Protein AF-A0A813AAP0-F1 (afdb_monomer)

Foldseek 3Di:
DKWKFFAAPVDTQFIADDDPVCLVPLVSLLVSLLVRCVVRPPDDDAALVCLVVVPDCVVVVLCVRTPPVRIDMPDDDDVSNVSSNVVSSVVVVVVVVVVSVVSPVVNVVVVVVVVVCVVPCVVVVVVVVVVVVPD

Nearest PDB structures (foldseek):
  8jb9-assembly1_A  TM=2.588E-01  e=5.004E+00  Simonsiella muelleri

Organism: NCBI:txid1628268

pLDDT: mean 72.96, std 14.31, range [38.75, 90.81]

Structure (mmCIF, N/CA/C/O backbone):
data_AF-A0A813AAP0-F1
#
_entry.id   AF-A0A813AAP0-F1
#
loop_
_atom_site.group_PDB
_atom_site.id
_atom_site.type_symbol
_atom_site.label_atom_id
_atom_site.label_alt_id
_atom_site.label_comp_id
_atom_site.label_asym_id
_atom_site.label_entity_id
_atom_site.label_seq_id
_atom_site.pdbx_PDB_ins_code
_atom_site.Cartn_x
_atom_site.Cartn_y
_atom_site.Cartn_z
_atom_site.occupancy
_atom_site.B_iso_or_equiv
_atom_site.auth_seq_id
_atom_site.auth_comp_id
_atom_site.auth_asym_id
_atom_site.auth_atom_id
_atom_site.pdbx_PDB_model_num
ATOM 1 N N . MET A 1 1 ? -12.339 -5.714 20.861 1.00 79.94 1 MET A N 1
ATOM 2 C CA . MET A 1 1 ? -11.872 -6.102 19.513 1.00 79.94 1 MET A CA 1
ATOM 3 C C . MET A 1 1 ? -12.621 -5.211 18.557 1.00 79.94 1 MET A C 1
ATOM 5 O O . MET A 1 1 ? -13.829 -5.124 18.691 1.00 79.94 1 MET A O 1
ATOM 9 N N . VAL A 1 2 ? -11.914 -4.497 17.696 1.00 82.12 2 VAL A N 1
ATOM 10 C CA . VAL A 1 2 ? -12.472 -3.465 16.828 1.00 82.12 2 VAL A CA 1
ATOM 11 C C . VAL A 1 2 ? -12.315 -3.919 15.391 1.00 82.12 2 VAL A C 1
ATOM 13 O O . VAL A 1 2 ? -11.199 -4.208 14.952 1.00 82.12 2 VAL A O 1
ATOM 16 N N . LYS A 1 3 ? -13.423 -3.940 14.656 1.00 83.19 3 LYS A N 1
ATOM 17 C CA . LYS A 1 3 ? -13.419 -4.218 13.228 1.00 83.19 3 LYS A CA 1
ATOM 18 C C . LYS A 1 3 ? -13.286 -2.918 12.441 1.00 83.19 3 LYS A C 1
ATOM 20 O O . LYS A 1 3 ? -14.103 -2.004 12.572 1.00 83.19 3 LYS A O 1
ATOM 25 N N . VAL A 1 4 ? -12.239 -2.842 11.630 1.00 81.69 4 VAL A N 1
ATOM 26 C CA . VAL A 1 4 ? -11.997 -1.758 10.678 1.00 81.69 4 VAL A CA 1
ATOM 27 C C . VAL A 1 4 ? -12.395 -2.245 9.298 1.00 81.69 4 VAL A C 1
ATOM 29 O O . VAL A 1 4 ? -11.887 -3.259 8.827 1.00 81.69 4 VAL A O 1
ATOM 32 N N . THR A 1 5 ? -13.277 -1.507 8.643 1.00 80.56 5 THR A N 1
ATOM 33 C CA . THR A 1 5 ? -13.699 -1.770 7.271 1.00 80.56 5 THR A CA 1
ATOM 34 C C . THR A 1 5 ? -13.094 -0.710 6.364 1.00 80.56 5 THR A C 1
ATOM 36 O O . THR A 1 5 ? -13.271 0.488 6.590 1.00 80.56 5 THR A O 1
ATOM 39 N N . VAL A 1 6 ? -12.359 -1.150 5.346 1.00 75.50 6 VAL A N 1
ATOM 40 C CA . VAL A 1 6 ? -11.719 -0.283 4.352 1.00 75.50 6 VAL A CA 1
ATOM 41 C C . VAL A 1 6 ? -12.395 -0.515 3.003 1.00 75.50 6 VAL A C 1
ATOM 43 O O . VAL A 1 6 ? -12.336 -1.619 2.458 1.00 75.50 6 VAL A O 1
ATOM 46 N N . GLY A 1 7 ? -13.043 0.522 2.477 1.00 69.19 7 GLY A N 1
ATOM 47 C CA . GLY A 1 7 ? -13.835 0.496 1.247 1.00 69.19 7 GLY A CA 1
ATOM 48 C C . GLY A 1 7 ? -15.249 1.044 1.457 1.00 69.19 7 GLY A C 1
ATOM 49 O O . GLY A 1 7 ? -15.607 1.542 2.525 1.00 69.19 7 GLY A O 1
ATOM 50 N N . LYS A 1 8 ? -16.090 0.962 0.425 1.00 64.50 8 LYS A N 1
ATOM 51 C CA . LYS A 1 8 ? -17.488 1.395 0.545 1.00 64.50 8 LYS A CA 1
ATOM 52 C C . LYS A 1 8 ? -18.248 0.449 1.467 1.00 64.50 8 LYS A C 1
ATOM 54 O O . LYS A 1 8 ? -18.076 -0.759 1.378 1.00 64.50 8 LYS A O 1
ATOM 59 N N . ALA A 1 9 ? -19.157 0.984 2.281 1.00 61.06 9 ALA A N 1
ATOM 60 C CA . ALA A 1 9 ? -19.970 0.178 3.199 1.00 61.06 9 ALA A CA 1
ATOM 61 C C . ALA A 1 9 ? -20.793 -0.924 2.494 1.00 61.06 9 ALA A C 1
ATOM 63 O O . ALA A 1 9 ? -21.108 -1.941 3.100 1.00 61.06 9 ALA A O 1
ATOM 64 N N . GLU A 1 10 ? -21.131 -0.724 1.217 1.00 59.06 10 GLU A N 1
ATOM 65 C CA . GLU A 1 10 ? -21.878 -1.684 0.393 1.00 59.06 10 GLU A CA 1
ATOM 66 C C . GLU A 1 10 ? -20.986 -2.753 -0.267 1.00 59.06 10 GLU A C 1
ATOM 68 O O . GLU A 1 10 ? -21.494 -3.797 -0.667 1.00 59.06 10 GLU A O 1
ATOM 73 N N . ASP A 1 11 ? -19.676 -2.503 -0.384 1.00 62.06 11 ASP A N 1
ATOM 74 C CA . ASP A 1 11 ? -18.692 -3.398 -1.009 1.00 62.06 11 ASP A CA 1
ATOM 75 C C . ASP A 1 11 ? -17.314 -3.204 -0.341 1.00 62.06 11 ASP A C 1
ATOM 77 O O . ASP A 1 11 ? -16.457 -2.471 -0.856 1.00 62.06 11 ASP A O 1
ATOM 81 N N . PRO A 1 12 ? -17.125 -3.767 0.868 1.00 64.38 12 PRO A N 1
ATOM 82 C CA . PRO A 1 12 ? -15.904 -3.588 1.638 1.00 64.38 12 PRO A CA 1
ATOM 83 C C . PRO A 1 12 ? -14.753 -4.371 1.009 1.00 64.38 12 PRO A C 1
ATOM 85 O O . PRO A 1 12 ? -14.867 -5.560 0.718 1.00 64.38 12 PRO A O 1
ATOM 88 N N . TRP A 1 13 ? -13.611 -3.714 0.818 1.00 68.38 13 TRP A N 1
ATOM 89 C CA . TRP A 1 13 ? -12.452 -4.343 0.182 1.00 68.38 13 TRP A CA 1
ATOM 90 C C . TRP A 1 13 ? -11.619 -5.125 1.188 1.00 68.38 13 TRP A C 1
ATOM 92 O O . TRP A 1 13 ? -11.058 -6.167 0.856 1.00 68.38 13 TRP A O 1
ATOM 102 N N . CYS A 1 14 ? -11.525 -4.626 2.419 1.00 77.62 14 CYS A N 1
ATOM 103 C CA . CYS A 1 14 ? -10.746 -5.246 3.479 1.00 77.62 14 CYS A CA 1
ATOM 104 C C . CYS A 1 14 ? -11.438 -5.071 4.829 1.00 77.62 14 CYS A C 1
ATOM 106 O O . CYS A 1 14 ? -11.932 -3.988 5.147 1.00 77.62 14 CYS A O 1
ATOM 108 N N . GLU A 1 15 ? -11.407 -6.128 5.634 1.00 82.38 15 GLU A N 1
ATOM 109 C CA . GLU A 1 15 ? -11.817 -6.106 7.031 1.00 82.38 15 GLU A CA 1
ATOM 110 C C . GLU A 1 15 ? -10.608 -6.466 7.897 1.00 82.38 15 GLU A C 1
ATOM 112 O O . GLU A 1 15 ? -9.927 -7.467 7.656 1.00 82.38 15 GLU A O 1
ATOM 117 N N . ILE A 1 16 ? -10.319 -5.626 8.887 1.00 85.44 16 ILE A N 1
ATOM 118 C CA . ILE A 1 16 ? -9.146 -5.752 9.751 1.00 85.44 16 ILE A CA 1
ATOM 119 C C . ILE A 1 16 ? -9.631 -5.780 11.190 1.00 85.44 16 ILE A C 1
ATOM 121 O O . ILE A 1 16 ? -10.292 -4.852 11.650 1.00 85.44 16 ILE A O 1
ATOM 125 N N . GLU A 1 17 ? -9.293 -6.844 11.905 1.00 85.44 17 GLU A N 1
ATOM 126 C CA . GLU A 1 17 ? -9.581 -6.967 13.328 1.00 85.44 17 GLU A CA 1
ATOM 127 C C . GLU A 1 17 ? -8.372 -6.470 14.123 1.00 85.44 17 GLU A C 1
ATOM 129 O O . GLU A 1 17 ? -7.271 -7.006 13.996 1.00 85.44 17 GLU A O 1
ATOM 134 N N . LEU A 1 18 ? -8.574 -5.428 14.930 1.00 84.81 18 LEU A N 1
ATOM 135 C CA . LEU A 1 18 ? -7.561 -4.875 15.827 1.00 84.81 18 LEU A CA 1
ATOM 136 C C . LEU A 1 18 ? -8.026 -5.003 17.275 1.00 84.81 18 LEU A C 1
ATOM 138 O O . LEU A 1 18 ? -9.150 -4.634 17.622 1.00 84.81 18 LEU A O 1
ATOM 142 N N . THR A 1 19 ? -7.168 -5.509 18.154 1.00 86.62 19 THR A N 1
ATOM 143 C CA . THR A 1 19 ? -7.435 -5.518 19.598 1.00 86.62 19 THR A CA 1
ATOM 144 C C . THR A 1 19 ? -6.825 -4.295 20.288 1.00 86.62 19 THR A C 1
ATOM 146 O O . THR A 1 19 ? -5.980 -3.602 19.721 1.00 86.62 19 THR A O 1
ATOM 149 N N . GLU A 1 20 ? -7.239 -4.019 21.531 1.00 83.19 20 GLU A N 1
ATOM 150 C CA . GLU A 1 20 ? -6.652 -2.929 22.325 1.00 83.19 20 GLU A CA 1
ATOM 151 C C . GLU A 1 20 ? -5.157 -3.145 22.586 1.00 83.19 20 GLU A C 1
ATOM 153 O O . GLU A 1 20 ? -4.386 -2.188 22.538 1.00 83.19 20 GLU A O 1
ATOM 158 N N . GLU A 1 21 ? -4.741 -4.399 22.779 1.00 85.81 21 GLU A N 1
ATOM 159 C CA . GLU A 1 21 ? -3.335 -4.784 22.939 1.00 85.81 21 GLU A CA 1
ATOM 160 C C . GLU A 1 21 ? -2.527 -4.535 21.655 1.00 85.81 21 GLU A C 1
ATOM 162 O O . GLU A 1 21 ? -1.359 -4.147 21.712 1.00 85.81 21 GLU A O 1
ATOM 167 N N . ASP A 1 22 ? -3.141 -4.715 20.479 1.00 84.69 22 ASP A N 1
ATOM 168 C CA . ASP A 1 22 ? -2.473 -4.479 19.193 1.00 84.69 22 ASP A CA 1
ATOM 169 C C . ASP A 1 22 ? -2.209 -2.999 18.938 1.00 84.69 22 ASP A C 1
ATOM 171 O O . ASP A 1 22 ? -1.195 -2.656 18.338 1.00 84.69 22 ASP A O 1
ATOM 175 N N . VAL A 1 23 ? -3.097 -2.114 19.397 1.00 82.69 23 VAL A N 1
ATOM 176 C CA . VAL A 1 23 ? -2.907 -0.661 19.270 1.00 82.69 23 VAL A CA 1
ATOM 177 C C . VAL A 1 23 ? -2.136 -0.050 20.438 1.00 82.69 23 VAL A C 1
ATOM 179 O O . VAL A 1 23 ? -1.778 1.130 20.381 1.00 82.69 23 VAL A O 1
ATOM 182 N N . GLU A 1 24 ? -1.877 -0.811 21.504 1.00 86.06 24 GLU A N 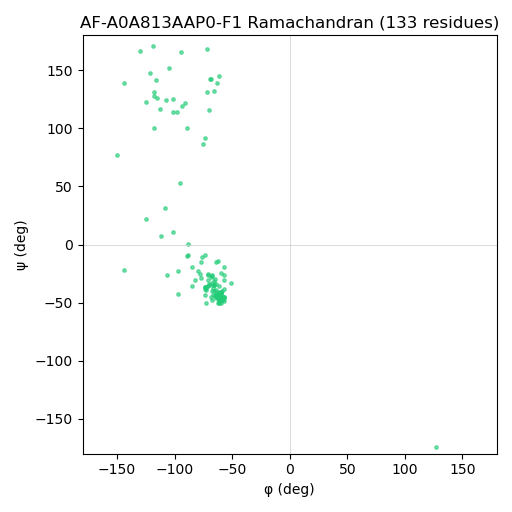1
ATOM 183 C CA . GLU A 1 24 ? -1.031 -0.371 22.612 1.00 86.06 24 GLU A CA 1
ATOM 184 C C . GLU A 1 24 ? 0.432 -0.245 22.169 1.00 86.06 24 GLU A C 1
ATOM 186 O O . GLU A 1 24 ? 1.050 0.801 22.394 1.00 86.06 24 GLU A O 1
ATOM 191 N N . ASP A 1 25 ? 0.936 -1.246 21.440 1.00 88.06 25 ASP A N 1
ATOM 192 C CA . ASP A 1 25 ? 2.156 -1.126 20.642 1.00 88.06 25 ASP A CA 1
ATOM 193 C C . ASP A 1 25 ? 1.810 -0.646 19.230 1.00 88.06 25 ASP A C 1
ATOM 195 O O . ASP A 1 25 ? 1.431 -1.420 18.349 1.00 88.06 25 ASP A O 1
ATOM 199 N N . TRP A 1 26 ? 2.010 0.651 18.992 1.00 81.38 26 TRP A N 1
ATOM 200 C CA . TRP A 1 26 ? 1.741 1.276 17.698 1.00 81.38 26 TRP A CA 1
ATOM 201 C C . TRP A 1 26 ? 2.402 0.538 16.527 1.00 81.38 26 TRP A C 1
ATOM 203 O O . TRP A 1 26 ? 1.844 0.520 15.433 1.00 81.38 26 TRP A O 1
ATOM 213 N N . LYS A 1 27 ? 3.577 -0.075 16.721 1.00 88.62 27 LYS A N 1
ATOM 214 C CA . LYS A 1 27 ? 4.277 -0.760 15.637 1.00 88.62 27 LYS A CA 1
ATOM 215 C C . LYS A 1 27 ? 3.583 -2.071 15.289 1.00 88.62 27 LYS A C 1
ATOM 217 O O . LYS A 1 27 ? 3.377 -2.332 14.110 1.00 88.62 27 LYS A O 1
ATOM 222 N N . LYS A 1 28 ? 3.171 -2.839 16.300 1.00 89.00 28 LYS A N 1
ATOM 223 C CA . LYS A 1 28 ? 2.425 -4.090 16.123 1.00 89.00 28 LYS A CA 1
ATOM 224 C C . LYS A 1 28 ? 1.107 -3.841 15.389 1.00 89.00 28 LYS A C 1
ATOM 226 O O . LYS A 1 28 ? 0.834 -4.508 14.395 1.00 89.00 28 LYS A O 1
ATOM 231 N N . GLY A 1 29 ? 0.341 -2.836 15.817 1.00 85.81 29 GLY A N 1
ATOM 232 C CA . GLY A 1 29 ? -0.916 -2.466 15.166 1.00 85.81 29 GLY A CA 1
ATOM 233 C C . GLY A 1 29 ? -0.722 -2.038 13.711 1.00 85.81 29 GLY A C 1
ATOM 234 O O . GLY A 1 29 ? -1.488 -2.448 12.838 1.00 85.81 29 GLY A O 1
ATOM 235 N N . VAL A 1 30 ? 0.330 -1.263 13.422 1.00 88.88 30 VAL A N 1
ATOM 236 C CA . VAL A 1 30 ? 0.679 -0.885 12.044 1.00 88.88 30 VAL A CA 1
ATOM 237 C C . VAL A 1 30 ? 1.071 -2.101 11.212 1.00 88.88 30 VAL A C 1
ATOM 239 O O . VAL A 1 30 ? 0.584 -2.222 10.095 1.00 88.88 30 VAL A O 1
ATOM 242 N N . ASP A 1 31 ? 1.911 -2.993 11.736 1.00 90.81 31 ASP A N 1
ATOM 243 C CA . ASP A 1 31 ? 2.409 -4.159 11.000 1.00 90.81 31 ASP A CA 1
ATOM 244 C C . ASP A 1 31 ? 1.253 -5.121 10.642 1.00 90.81 31 ASP A C 1
ATOM 246 O O . ASP A 1 31 ? 1.128 -5.517 9.485 1.00 90.81 31 ASP A O 1
ATOM 250 N N . ILE A 1 32 ? 0.339 -5.402 11.584 1.00 89.06 32 ILE A N 1
ATOM 251 C CA . ILE A 1 32 ? -0.871 -6.220 11.344 1.00 89.06 32 ILE A CA 1
ATOM 252 C C . ILE A 1 32 ? -1.747 -5.595 10.252 1.00 89.06 32 ILE A C 1
ATOM 254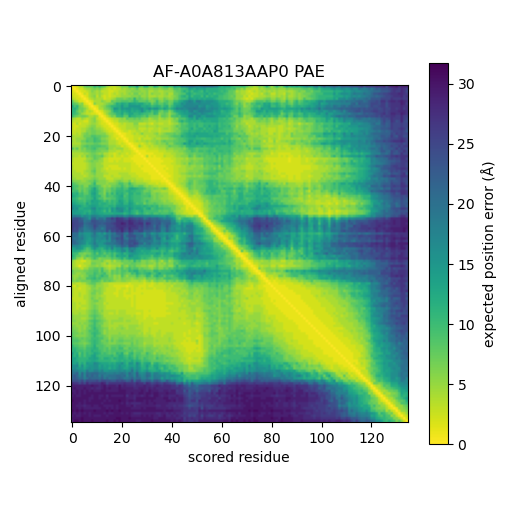 O O . ILE A 1 32 ? -2.193 -6.266 9.317 1.00 89.06 32 ILE A O 1
ATOM 258 N N . THR A 1 33 ? -1.987 -4.289 10.370 1.00 87.12 33 THR A N 1
ATOM 259 C CA . THR A 1 33 ? -2.832 -3.551 9.428 1.00 87.12 33 THR A CA 1
ATOM 260 C C . THR A 1 33 ? -2.191 -3.508 8.040 1.00 87.12 33 THR A C 1
ATOM 262 O O . THR A 1 33 ? -2.866 -3.677 7.029 1.00 87.12 33 THR A O 1
ATOM 265 N N . GLU A 1 34 ? -0.873 -3.324 7.976 1.00 87.94 34 GLU A N 1
ATOM 266 C CA . GLU A 1 34 ? -0.094 -3.290 6.742 1.00 87.94 34 GLU A CA 1
ATOM 267 C C . GLU A 1 34 ? -0.121 -4.633 6.007 1.00 87.94 34 GLU A C 1
ATOM 269 O O . GLU A 1 34 ? -0.317 -4.644 4.792 1.00 87.94 34 GLU A O 1
ATOM 274 N N . GLU A 1 35 ? 0.042 -5.754 6.714 1.00 88.38 35 GLU A N 1
ATOM 275 C CA . GLU A 1 35 ? -0.025 -7.091 6.111 1.00 88.38 35 GLU A CA 1
ATOM 276 C C . GLU A 1 35 ? -1.392 -7.348 5.475 1.00 88.38 35 GLU A C 1
ATOM 278 O O . GLU A 1 35 ? -1.463 -7.693 4.293 1.00 88.38 35 GLU A O 1
ATOM 283 N N . LYS A 1 36 ? -2.478 -7.077 6.207 1.00 85.38 36 LYS A N 1
ATOM 284 C CA . LYS A 1 36 ? -3.847 -7.240 5.698 1.00 85.38 36 LYS A CA 1
ATOM 285 C C . LYS A 1 36 ? -4.150 -6.334 4.512 1.00 85.38 36 LYS A C 1
ATOM 287 O O . LYS A 1 36 ? -4.705 -6.779 3.509 1.00 85.38 36 LYS A O 1
ATOM 292 N N . LEU A 1 37 ? -3.733 -5.074 4.582 1.00 82.00 37 LEU A N 1
ATOM 293 C CA . LEU A 1 37 ? -3.910 -4.142 3.474 1.00 82.00 37 LEU A CA 1
ATOM 294 C C . LEU A 1 37 ? -3.096 -4.552 2.242 1.00 82.00 37 LEU A C 1
ATOM 296 O O . LEU A 1 37 ? -3.570 -4.368 1.127 1.00 82.00 37 LEU A O 1
ATOM 300 N N . LYS A 1 38 ? -1.903 -5.136 2.400 1.00 80.62 38 LYS A N 1
ATOM 301 C CA . LYS A 1 38 ? -1.097 -5.627 1.267 1.00 80.62 38 LYS A CA 1
ATOM 302 C C . LYS A 1 38 ? -1.721 -6.836 0.560 1.00 80.62 38 LYS A C 1
ATOM 304 O O . LYS A 1 38 ? -1.477 -6.996 -0.633 1.00 80.62 38 LYS A O 1
ATOM 309 N N . GLU A 1 39 ? -2.511 -7.661 1.251 1.00 79.06 39 GLU A N 1
ATOM 310 C CA . GLU A 1 39 ? -3.252 -8.776 0.630 1.00 79.06 39 GLU A CA 1
ATOM 311 C C . GLU A 1 39 ? -4.344 -8.275 -0.327 1.00 79.06 39 GLU A C 1
ATOM 313 O O . GLU A 1 39 ? -4.595 -8.886 -1.367 1.00 79.06 39 GLU A O 1
ATOM 318 N N . VAL A 1 40 ? -4.971 -7.146 0.012 1.00 73.81 40 VAL A N 1
ATOM 319 C CA . VAL A 1 40 ? -6.128 -6.605 -0.714 1.00 73.81 40 VAL A CA 1
ATOM 320 C C . VAL A 1 40 ? -5.733 -5.533 -1.728 1.00 73.81 40 VAL A C 1
ATOM 322 O O . VAL A 1 40 ? -6.245 -5.516 -2.848 1.00 73.81 40 VAL A O 1
ATOM 325 N N . ILE A 1 41 ? -4.822 -4.627 -1.363 1.00 71.06 41 ILE A N 1
ATOM 326 C CA . ILE A 1 41 ? -4.383 -3.534 -2.232 1.00 71.06 41 ILE A CA 1
ATOM 327 C C . ILE A 1 41 ? -3.482 -4.114 -3.327 1.00 71.06 41 ILE A C 1
ATOM 329 O O . ILE A 1 41 ? -2.258 -4.202 -3.198 1.00 71.06 41 ILE A O 1
ATOM 333 N N . GLN A 1 42 ? -4.094 -4.466 -4.455 1.00 65.44 42 GLN A N 1
ATOM 334 C CA . GLN A 1 42 ? -3.374 -4.841 -5.665 1.00 65.44 42 GLN A CA 1
ATOM 335 C C . GLN A 1 42 ? -2.809 -3.592 -6.340 1.00 65.44 42 GLN A C 1
ATOM 337 O O . GLN A 1 42 ? -3.418 -2.991 -7.226 1.00 65.44 42 GLN A O 1
ATOM 342 N N . LEU A 1 43 ? -1.615 -3.185 -5.908 1.00 66.94 43 LEU A N 1
ATOM 343 C CA . LEU A 1 43 ? -0.885 -2.119 -6.582 1.00 66.94 43 LEU A CA 1
ATOM 344 C C . LEU A 1 43 ? -0.476 -2.589 -7.988 1.00 66.94 43 LEU A C 1
ATOM 346 O O . LEU A 1 43 ? 0.081 -3.683 -8.129 1.00 66.94 43 LEU A O 1
ATOM 350 N N . PRO A 1 44 ? -0.702 -1.775 -9.032 1.00 66.62 44 PRO A N 1
ATOM 351 C CA . PRO A 1 44 ? -0.363 -2.173 -10.385 1.00 66.62 44 PRO A CA 1
ATOM 352 C C . PRO A 1 44 ? 1.149 -2.434 -10.521 1.00 66.62 44 PRO A C 1
ATOM 354 O O . PRO A 1 44 ? 1.955 -1.727 -9.906 1.00 66.62 44 PRO A O 1
ATOM 357 N N . PRO A 1 45 ? 1.570 -3.409 -11.346 1.00 71.81 45 PRO A N 1
ATOM 358 C CA . PRO A 1 45 ? 2.973 -3.787 -11.462 1.00 71.81 45 PRO A CA 1
ATOM 359 C C . PRO A 1 45 ? 3.824 -2.632 -11.999 1.00 71.81 45 PRO A C 1
ATOM 361 O O . PRO A 1 45 ? 3.427 -1.925 -12.928 1.00 71.81 45 PRO A O 1
ATOM 364 N N . ILE A 1 46 ? 5.018 -2.468 -11.428 1.00 73.94 46 ILE A N 1
ATOM 365 C CA . ILE A 1 46 ? 6.010 -1.481 -11.864 1.00 73.94 46 ILE A CA 1
ATOM 366 C C . ILE A 1 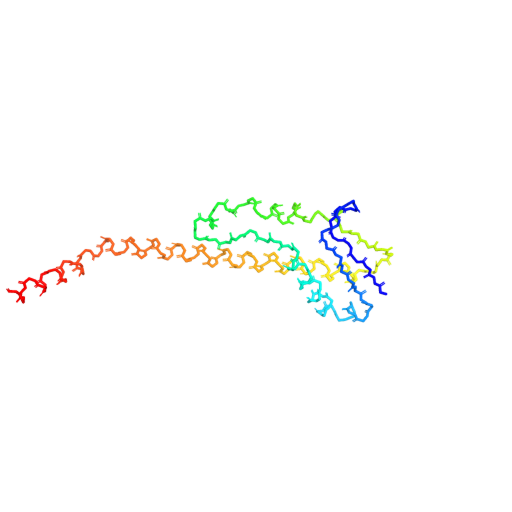46 ? 7.015 -2.193 -12.774 1.00 73.94 46 ILE A C 1
ATOM 368 O O . ILE A 1 46 ? 7.765 -3.056 -12.317 1.00 73.94 46 ILE A O 1
ATOM 372 N N . THR A 1 47 ? 7.039 -1.826 -14.050 1.00 80.12 47 THR A N 1
ATOM 373 C CA . THR A 1 47 ? 7.947 -2.355 -15.078 1.00 80.12 47 THR A CA 1
ATOM 374 C C . THR A 1 47 ? 8.810 -1.227 -15.646 1.00 80.12 47 THR A C 1
ATOM 376 O O . THR A 1 47 ? 8.591 -0.058 -15.337 1.00 80.12 47 THR A O 1
ATOM 379 N N . LEU A 1 48 ? 9.825 -1.559 -16.453 1.00 78.62 48 LEU A N 1
ATOM 380 C CA . LEU A 1 48 ? 10.623 -0.538 -17.149 1.00 78.62 48 LEU A CA 1
ATOM 381 C C . LEU A 1 48 ? 9.777 0.250 -18.157 1.00 78.62 48 LEU A C 1
ATOM 383 O O . LEU A 1 48 ? 9.968 1.450 -18.305 1.00 78.62 48 LEU A O 1
ATOM 387 N N . ASP A 1 49 ? 8.807 -0.408 -18.791 1.00 77.00 49 ASP A N 1
ATOM 388 C CA . ASP A 1 49 ? 7.979 0.211 -19.828 1.00 77.00 49 ASP A CA 1
ATOM 389 C C . ASP A 1 49 ? 7.005 1.254 -19.256 1.00 77.00 49 ASP A C 1
ATOM 391 O O . ASP A 1 49 ? 6.697 2.234 -19.923 1.00 77.00 49 ASP A O 1
ATOM 395 N N . ASN A 1 50 ? 6.551 1.077 -18.006 1.00 72.75 50 ASN A N 1
ATOM 396 C CA . ASN A 1 50 ? 5.535 1.930 -17.378 1.00 72.75 50 ASN A CA 1
ATOM 397 C C . ASN A 1 50 ? 6.062 2.798 -16.218 1.00 72.75 50 ASN A C 1
ATOM 399 O O . ASN A 1 50 ? 5.274 3.430 -15.506 1.00 72.75 50 ASN A O 1
ATOM 403 N N . CYS A 1 51 ? 7.381 2.834 -15.979 1.00 74.06 51 CYS A N 1
ATOM 404 C CA . CYS A 1 51 ? 7.925 3.517 -14.802 1.00 74.06 51 CYS A CA 1
ATOM 405 C C . CYS A 1 51 ? 7.821 5.049 -14.872 1.00 74.06 51 CYS A C 1
ATOM 407 O O . CYS A 1 51 ? 7.772 5.690 -13.817 1.00 74.06 51 CYS A O 1
ATOM 409 N N . HIS A 1 52 ? 7.777 5.627 -16.080 1.00 72.81 52 HIS A N 1
ATOM 410 C CA . HIS A 1 52 ? 7.744 7.081 -16.329 1.00 72.81 52 HIS A CA 1
ATOM 411 C C . HIS A 1 52 ? 6.344 7.653 -16.567 1.00 72.81 52 HIS A C 1
ATOM 413 O O . HIS A 1 52 ? 6.125 8.824 -16.289 1.00 72.81 52 HIS A O 1
ATOM 419 N N . GLU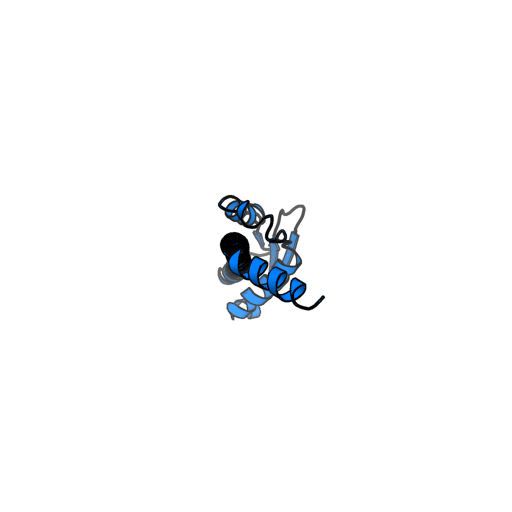 A 1 53 ? 5.372 6.839 -16.987 1.00 64.94 53 GLU A N 1
ATOM 420 C CA . GLU A 1 53 ? 3.975 7.273 -17.220 1.00 64.94 53 GLU A CA 1
ATOM 421 C C . GLU A 1 53 ? 3.279 7.787 -15.947 1.00 64.94 53 GLU A C 1
ATOM 423 O O . GLU A 1 53 ? 2.238 8.434 -15.986 1.00 64.94 53 GLU A O 1
ATOM 428 N N . ARG A 1 54 ? 3.880 7.506 -14.794 1.00 61.25 54 ARG A N 1
ATOM 429 C CA . ARG A 1 54 ? 3.309 7.682 -13.460 1.00 61.25 54 ARG A CA 1
ATOM 430 C C . ARG A 1 54 ? 3.954 8.843 -12.706 1.00 61.25 54 ARG A C 1
ATOM 432 O O . ARG A 1 54 ? 4.156 8.751 -11.495 1.00 61.25 54 ARG A O 1
ATOM 439 N N . GLU A 1 55 ? 4.393 9.875 -13.427 1.00 51.91 55 GLU A N 1
ATOM 440 C CA . GLU A 1 55 ? 5.209 10.951 -12.855 1.00 51.91 55 GLU A CA 1
ATOM 441 C C . GLU A 1 55 ? 4.471 11.897 -11.909 1.00 51.91 55 GLU A C 1
ATOM 443 O O . GLU A 1 55 ? 5.108 12.355 -10.971 1.00 51.91 55 GLU A O 1
ATOM 448 N N . ASP A 1 56 ? 3.150 12.060 -12.033 1.00 46.53 56 ASP A N 1
ATOM 449 C CA . ASP A 1 56 ? 2.372 12.912 -11.113 1.00 46.53 56 ASP A CA 1
ATOM 450 C C . ASP A 1 56 ? 0.955 12.384 -10.784 1.00 46.53 56 ASP A C 1
ATOM 452 O O . ASP A 1 56 ? 0.402 12.708 -9.733 1.00 46.53 56 ASP A O 1
ATOM 456 N N . GLY A 1 57 ? 0.366 11.518 -11.621 1.00 42.12 57 GLY A N 1
ATOM 457 C CA . GLY A 1 57 ? -1.024 11.051 -11.458 1.00 42.12 57 GLY A CA 1
ATOM 458 C C . GLY A 1 57 ? -1.252 9.948 -10.411 1.00 42.12 57 GLY A C 1
ATOM 459 O O . GLY A 1 57 ? -2.350 9.827 -9.877 1.00 42.12 57 GLY A O 1
ATOM 460 N N . ASP A 1 58 ? -0.234 9.162 -10.043 1.00 47.06 58 ASP A N 1
ATOM 461 C CA . ASP A 1 58 ? -0.433 7.962 -9.202 1.00 47.06 58 ASP A CA 1
ATOM 462 C C . ASP A 1 58 ? -0.361 8.217 -7.686 1.00 47.06 58 ASP A C 1
ATOM 464 O O . ASP A 1 58 ? -0.774 7.377 -6.883 1.00 47.06 58 ASP A O 1
ATOM 468 N N . LEU A 1 59 ? 0.061 9.416 -7.267 1.00 48.19 59 LEU A N 1
ATOM 469 C CA . LEU A 1 59 ? -0.245 9.902 -5.916 1.00 48.19 59 LEU A CA 1
ATOM 470 C C . LEU A 1 59 ? -1.745 10.167 -5.742 1.00 48.19 59 LEU A C 1
ATOM 472 O O . LEU A 1 59 ? -2.260 10.060 -4.630 1.00 48.19 59 LEU A O 1
ATOM 476 N N . GLN A 1 60 ? -2.439 10.461 -6.843 1.00 47.69 60 GLN A N 1
ATOM 477 C CA . GLN A 1 60 ? -3.888 10.562 -6.887 1.00 47.69 60 GLN A CA 1
ATOM 478 C C . GLN A 1 60 ? -4.529 9.178 -6.812 1.00 47.69 60 GLN A C 1
ATOM 480 O O . GLN A 1 60 ? -5.521 9.050 -6.116 1.00 47.69 60 GLN A O 1
ATOM 485 N N . TRP A 1 61 ? -3.943 8.140 -7.426 1.00 45.25 61 TRP A N 1
ATOM 486 C CA . TRP A 1 61 ? -4.484 6.775 -7.381 1.00 45.25 61 TRP A CA 1
ATOM 487 C C . TRP A 1 61 ? -4.543 6.224 -5.958 1.00 45.25 61 TRP A C 1
ATOM 489 O O . TRP A 1 61 ? -5.611 5.819 -5.541 1.00 45.25 61 TRP A O 1
ATOM 499 N N . LEU A 1 62 ? -3.482 6.326 -5.150 1.00 50.19 62 LEU A N 1
ATOM 500 C CA . LEU A 1 62 ? -3.535 5.896 -3.739 1.00 50.19 62 LEU A CA 1
ATOM 501 C C . LEU A 1 62 ? -4.470 6.784 -2.884 1.00 50.19 62 LEU A C 1
ATOM 503 O O . LEU A 1 62 ? -5.070 6.302 -1.930 1.00 50.19 62 LEU A O 1
ATOM 507 N N . SER A 1 63 ? -4.650 8.053 -3.274 1.00 46.34 63 SER A N 1
ATOM 508 C CA . SER A 1 63 ? -5.677 8.965 -2.738 1.00 46.34 63 SER A CA 1
ATOM 509 C C . SER A 1 63 ? -7.100 8.695 -3.277 1.00 46.34 63 SER A C 1
ATOM 511 O O . SER A 1 63 ? -8.050 9.297 -2.778 1.00 46.34 63 SER A O 1
ATOM 513 N N . LEU A 1 64 ? -7.250 7.850 -4.302 1.00 43.16 64 LEU A N 1
ATOM 514 C CA . LEU A 1 64 ? -8.505 7.438 -4.949 1.00 43.16 64 LEU A CA 1
ATOM 515 C C . LEU A 1 64 ? -8.886 5.998 -4.590 1.00 43.16 64 LEU A C 1
ATOM 517 O O . LEU A 1 64 ? -10.063 5.671 -4.662 1.00 43.16 64 LEU A O 1
ATOM 521 N N . THR A 1 65 ? -7.911 5.151 -4.247 1.00 50.41 65 THR A N 1
ATOM 522 C CA . THR A 1 65 ? -8.113 3.753 -3.862 1.00 50.41 65 THR A CA 1
ATOM 523 C C . THR A 1 65 ? -8.739 3.697 -2.477 1.00 50.41 65 THR A C 1
ATOM 525 O O . THR A 1 65 ? -9.767 3.076 -2.317 1.00 50.41 65 THR A O 1
ATOM 528 N N . VAL A 1 66 ? -8.204 4.399 -1.481 1.00 53.19 66 VAL A N 1
ATOM 529 C CA . VAL A 1 66 ? -8.894 4.520 -0.191 1.00 53.19 66 VAL A CA 1
ATOM 530 C C . VAL A 1 66 ? -9.190 5.986 0.006 1.00 53.19 66 VAL A C 1
ATOM 532 O O . VAL A 1 66 ? -8.291 6.753 0.364 1.00 53.19 66 VAL A O 1
ATOM 535 N N . ARG A 1 67 ? -10.428 6.409 -0.262 1.00 58.47 67 ARG A N 1
ATOM 536 C CA . ARG A 1 67 ? -10.802 7.729 0.229 1.00 58.47 67 ARG A CA 1
ATOM 537 C C . ARG A 1 67 ? -10.889 7.663 1.752 1.00 58.47 67 ARG A C 1
ATOM 539 O O . ARG A 1 67 ? -11.322 6.663 2.314 1.00 58.47 67 ARG A O 1
ATOM 546 N N . TRP A 1 68 ? -10.459 8.715 2.442 1.00 58.41 68 TRP A N 1
ATOM 547 C CA . TRP A 1 68 ? -10.490 8.744 3.910 1.00 58.41 68 TRP A CA 1
ATOM 548 C C . TRP A 1 68 ? -11.912 8.578 4.476 1.00 58.41 68 TRP A C 1
ATOM 550 O O . TRP A 1 68 ? -12.066 8.097 5.593 1.00 58.41 68 TRP A O 1
ATOM 560 N N . ASP A 1 69 ? -12.936 8.934 3.694 1.00 61.03 69 ASP A N 1
ATOM 561 C CA . ASP A 1 69 ? -14.363 8.714 3.966 1.00 61.03 69 ASP A CA 1
ATOM 562 C C . ASP A 1 69 ? -14.827 7.255 3.798 1.00 61.03 69 ASP A C 1
ATOM 564 O O . ASP A 1 69 ? -15.935 6.922 4.207 1.00 61.03 69 ASP A O 1
ATOM 568 N N . GLU A 1 70 ? -13.988 6.375 3.253 1.00 69.19 70 GLU A N 1
ATOM 569 C CA . GLU A 1 70 ? -14.259 4.944 3.060 1.00 69.19 70 GLU A CA 1
ATOM 570 C C . GLU A 1 70 ? -13.571 4.073 4.135 1.00 69.19 70 GLU A C 1
ATOM 572 O O . GLU A 1 70 ? -13.523 2.852 4.018 1.00 69.19 70 GLU A O 1
ATOM 577 N N . ILE A 1 71 ? -13.025 4.674 5.200 1.00 76.81 71 ILE A N 1
ATOM 578 C CA . ILE A 1 71 ? -12.539 3.940 6.378 1.00 76.81 71 ILE A CA 1
ATOM 579 C C . ILE A 1 71 ? -13.595 4.060 7.470 1.00 76.81 71 ILE A C 1
ATOM 581 O O . ILE A 1 71 ? -13.838 5.144 8.000 1.00 76.81 71 ILE A O 1
ATOM 585 N N . THR A 1 72 ? -14.214 2.937 7.819 1.00 77.06 72 THR A N 1
ATOM 586 C CA . THR A 1 72 ? -15.250 2.877 8.853 1.00 77.06 72 THR A CA 1
ATOM 587 C C . THR A 1 72 ? -14.852 1.910 9.958 1.00 77.06 72 THR A C 1
ATOM 589 O O . THR A 1 72 ? -14.152 0.924 9.731 1.00 77.06 72 THR A O 1
ATOM 592 N N . PHE A 1 73 ? -15.277 2.218 11.177 1.00 82.38 73 PHE A N 1
ATOM 593 C CA . PHE A 1 73 ? -15.058 1.392 12.358 1.00 82.38 73 PHE A CA 1
ATOM 594 C C . PHE A 1 73 ? -16.418 0.927 12.871 1.00 82.38 73 PHE A C 1
ATOM 596 O O . PHE A 1 73 ? -17.380 1.694 12.831 1.00 82.38 73 PHE A O 1
ATOM 603 N N . GLU A 1 74 ? -16.499 -0.320 13.329 1.00 81.25 74 GLU A N 1
ATOM 604 C CA . GLU A 1 74 ? -17.738 -0.888 13.882 1.00 81.25 74 GLU A CA 1
ATOM 605 C C . GLU A 1 74 ? -18.178 -0.186 15.180 1.00 81.25 74 GLU A C 1
ATOM 607 O O . GLU A 1 74 ? -19.370 -0.057 15.451 1.00 81.25 74 GLU A O 1
ATOM 612 N N . GLU A 1 75 ? -17.217 0.334 15.945 1.00 81.19 75 GLU A N 1
ATOM 613 C CA . GLU A 1 75 ? -17.432 1.049 17.204 1.00 81.19 75 GLU A CA 1
ATOM 614 C C . GLU A 1 75 ? -16.674 2.388 17.210 1.00 81.19 75 GLU A C 1
ATOM 616 O O . GLU A 1 75 ? -15.809 2.641 16.367 1.00 81.19 75 GLU A O 1
ATOM 621 N N . GLU A 1 76 ? -16.981 3.268 18.167 1.00 78.19 76 GLU A N 1
ATOM 622 C CA . GLU A 1 76 ? -16.234 4.515 18.346 1.00 78.19 76 GLU A CA 1
ATOM 623 C C . GLU A 1 76 ? -14.826 4.211 18.879 1.00 78.19 76 GLU A C 1
ATOM 625 O O . GLU A 1 76 ? -14.647 3.692 19.981 1.00 78.19 76 GLU A O 1
ATOM 630 N N . VAL A 1 77 ? -13.809 4.523 18.076 1.00 82.06 77 VAL A N 1
ATOM 631 C CA . VAL A 1 77 ? -12.415 4.163 18.359 1.00 82.06 77 VAL A CA 1
ATOM 632 C C . VAL A 1 77 ? -11.577 5.342 18.823 1.00 82.06 77 VAL A C 1
ATOM 634 O O . VAL A 1 77 ? -11.775 6.491 18.428 1.00 82.06 77 VAL A O 1
ATOM 637 N N . ASN A 1 78 ? -10.548 5.042 19.615 1.00 84.38 78 ASN A N 1
ATOM 638 C CA . ASN A 1 78 ? -9.533 6.025 19.976 1.00 84.38 78 ASN A CA 1
ATOM 639 C C . ASN A 1 78 ? -8.598 6.360 18.788 1.00 84.38 78 ASN A C 1
ATOM 641 O O . ASN A 1 78 ? -8.531 5.656 17.778 1.00 84.38 78 ASN A O 1
ATOM 645 N N . GLY A 1 79 ? -7.794 7.418 18.937 1.00 84.44 79 GLY A N 1
ATOM 646 C CA . GLY A 1 79 ? -6.848 7.851 17.900 1.00 84.44 79 GLY A CA 1
ATOM 647 C C . GLY A 1 79 ? -5.721 6.858 17.571 1.00 84.44 79 GLY A C 1
ATOM 648 O O . GLY A 1 79 ? -5.075 7.013 16.537 1.00 84.44 79 GLY A O 1
ATOM 649 N N . LYS A 1 80 ? -5.471 5.834 18.400 1.00 86.50 80 LYS A N 1
ATOM 650 C CA . LYS A 1 80 ? -4.435 4.817 18.146 1.00 86.50 80 LYS A CA 1
ATOM 651 C C . LYS A 1 80 ? -4.849 3.850 17.035 1.00 86.50 80 LYS A C 1
ATOM 653 O O . LYS A 1 80 ? -4.011 3.499 16.210 1.00 86.50 80 LYS A O 1
ATOM 658 N N . TYR A 1 81 ? -6.133 3.489 16.961 1.00 83.94 81 TYR A N 1
ATOM 659 C CA . TYR A 1 81 ? -6.672 2.688 15.854 1.00 83.94 81 TYR A CA 1
ATOM 660 C C . TYR A 1 81 ? -6.537 3.435 14.525 1.00 83.94 81 TYR A C 1
ATOM 662 O O . TYR A 1 81 ? -6.007 2.896 13.556 1.00 83.94 81 TYR A O 1
ATOM 670 N N . TRP A 1 82 ? -6.908 4.719 14.508 1.00 83.88 82 TRP A N 1
ATOM 671 C CA . TRP A 1 82 ? -6.677 5.590 13.355 1.00 83.88 82 TRP A CA 1
ATOM 672 C C . TRP A 1 82 ? -5.197 5.664 1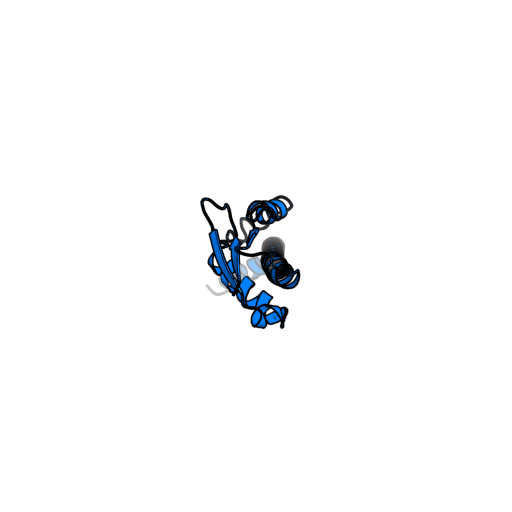2.979 1.00 83.88 82 TRP A C 1
ATOM 674 O O . TRP A 1 82 ? -4.851 5.541 11.805 1.00 83.88 82 TRP A O 1
ATOM 684 N N . HIS A 1 83 ? -4.312 5.823 13.966 1.00 86.31 83 HIS A N 1
ATOM 685 C CA . HIS A 1 83 ? -2.873 5.874 13.733 1.00 86.31 83 HIS A CA 1
ATOM 686 C C . HIS A 1 83 ? -2.348 4.597 13.064 1.00 86.31 83 HIS A C 1
ATOM 688 O O . HIS A 1 83 ? -1.589 4.701 12.101 1.00 86.31 83 HIS A O 1
ATOM 694 N N . ALA A 1 84 ? -2.781 3.417 13.519 1.00 86.62 84 ALA A N 1
ATOM 695 C CA . ALA A 1 84 ? -2.381 2.139 12.934 1.00 86.62 84 ALA A CA 1
ATOM 696 C C . ALA A 1 84 ? -2.723 2.062 11.435 1.00 86.62 84 ALA A C 1
ATOM 698 O O . ALA A 1 84 ? -1.853 1.780 10.609 1.00 86.62 84 ALA A O 1
ATOM 699 N N . VAL A 1 85 ? -3.960 2.420 11.075 1.00 84.06 85 VAL A N 1
ATOM 700 C CA . VAL A 1 85 ? -4.452 2.394 9.687 1.00 84.06 85 VAL A CA 1
ATOM 701 C C . 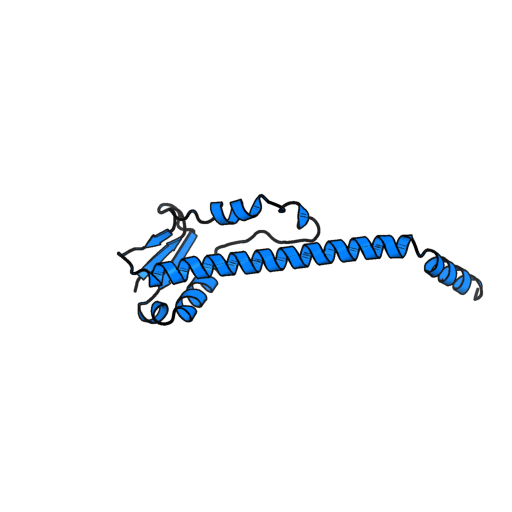VAL A 1 85 ? -3.753 3.430 8.809 1.00 84.06 85 VAL A C 1
ATOM 703 O O . VAL A 1 85 ? -3.262 3.101 7.727 1.00 84.06 85 VAL A O 1
ATOM 706 N N . ILE A 1 86 ? -3.644 4.673 9.283 1.00 83.62 86 ILE A N 1
ATOM 707 C CA . ILE A 1 86 ? -2.999 5.767 8.542 1.00 83.62 86 ILE A CA 1
ATOM 708 C C . ILE A 1 86 ? -1.532 5.431 8.258 1.00 83.62 86 ILE A C 1
ATOM 710 O O . ILE A 1 86 ? -1.053 5.600 7.132 1.00 83.62 86 ILE A O 1
ATOM 714 N N . MET A 1 87 ? -0.807 4.950 9.268 1.00 86.25 87 MET A N 1
ATOM 715 C CA . MET A 1 87 ? 0.613 4.642 9.132 1.00 86.25 87 MET A CA 1
ATOM 716 C C . MET A 1 87 ? 0.857 3.412 8.256 1.00 86.25 87 MET A C 1
ATOM 718 O O . MET A 1 87 ? 1.814 3.418 7.480 1.00 86.25 87 MET A O 1
ATOM 722 N N . ALA A 1 88 ? -0.009 2.398 8.315 1.00 86.69 88 ALA A N 1
ATOM 723 C CA . ALA A 1 88 ? 0.063 1.240 7.428 1.00 86.69 88 ALA A CA 1
ATOM 724 C C . ALA A 1 88 ? -0.095 1.650 5.953 1.00 86.69 88 ALA A C 1
ATOM 726 O O . ALA A 1 88 ? 0.765 1.344 5.124 1.00 86.69 88 ALA A O 1
ATOM 727 N N . LEU A 1 89 ? -1.128 2.439 5.631 1.00 81.06 89 LEU A N 1
ATOM 728 C CA . LEU A 1 89 ? -1.336 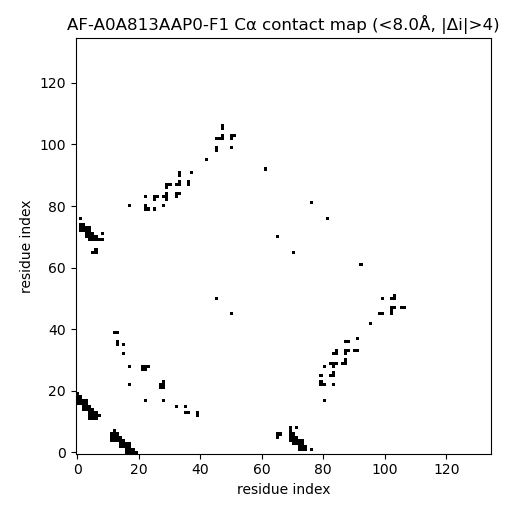2.981 4.280 1.00 81.06 89 LEU A CA 1
ATOM 729 C C . LEU A 1 89 ? -0.153 3.843 3.818 1.00 81.06 89 LEU A C 1
ATOM 731 O O . LEU A 1 89 ? 0.291 3.751 2.669 1.00 81.06 89 LEU A O 1
ATOM 735 N N . HIS A 1 90 ? 0.396 4.658 4.721 1.00 81.94 90 HIS A N 1
ATOM 736 C CA . HIS A 1 90 ? 1.568 5.476 4.435 1.00 81.94 90 HIS A CA 1
ATOM 737 C C . HIS A 1 90 ? 2.794 4.627 4.064 1.00 81.94 90 HIS A C 1
ATOM 739 O O . HIS A 1 90 ? 3.457 4.916 3.066 1.00 81.94 90 HIS A O 1
ATOM 745 N N . ARG A 1 91 ? 3.078 3.554 4.813 1.00 85.00 91 ARG A N 1
ATOM 746 C CA . ARG A 1 91 ? 4.198 2.644 4.523 1.00 85.00 91 ARG A CA 1
ATOM 747 C C . ARG A 1 91 ? 4.034 1.924 3.189 1.00 85.00 91 ARG A C 1
ATOM 749 O O . ARG A 1 91 ? 4.980 1.892 2.402 1.00 85.00 91 ARG A O 1
ATOM 756 N N . ILE A 1 92 ? 2.831 1.436 2.884 1.00 81.62 92 ILE A N 1
ATOM 757 C CA . ILE A 1 92 ? 2.516 0.802 1.591 1.00 81.62 92 ILE A CA 1
ATOM 758 C C . ILE A 1 92 ? 2.806 1.766 0.434 1.00 81.62 92 ILE A C 1
ATOM 760 O O . ILE A 1 92 ? 3.459 1.397 -0.549 1.00 81.62 92 ILE A O 1
ATOM 764 N N . ARG A 1 93 ? 2.383 3.028 0.574 1.00 78.06 93 ARG A N 1
ATOM 765 C CA . ARG A 1 93 ? 2.673 4.085 -0.401 1.00 78.06 93 ARG A CA 1
ATOM 766 C C . ARG A 1 93 ? 4.171 4.331 -0.549 1.00 78.06 93 ARG A C 1
ATOM 768 O O . ARG A 1 93 ? 4.665 4.414 -1.674 1.00 78.06 93 ARG A O 1
ATOM 775 N N . GLU A 1 94 ? 4.902 4.468 0.553 1.00 80.25 94 GLU A N 1
ATOM 776 C CA . GLU A 1 94 ? 6.348 4.688 0.494 1.00 80.25 94 GLU A CA 1
ATOM 777 C C . GLU A 1 94 ? 7.085 3.539 -0.197 1.00 80.25 94 GLU A C 1
ATOM 779 O O . GLU A 1 94 ? 7.976 3.785 -1.015 1.00 80.25 94 GLU A O 1
ATOM 784 N N . ASP A 1 95 ? 6.727 2.294 0.114 1.00 83.12 95 ASP A N 1
ATOM 785 C CA . ASP A 1 95 ? 7.322 1.102 -0.489 1.00 83.12 95 ASP A CA 1
ATOM 786 C C . ASP A 1 95 ? 7.115 1.079 -2.003 1.00 83.12 95 ASP A C 1
ATOM 788 O O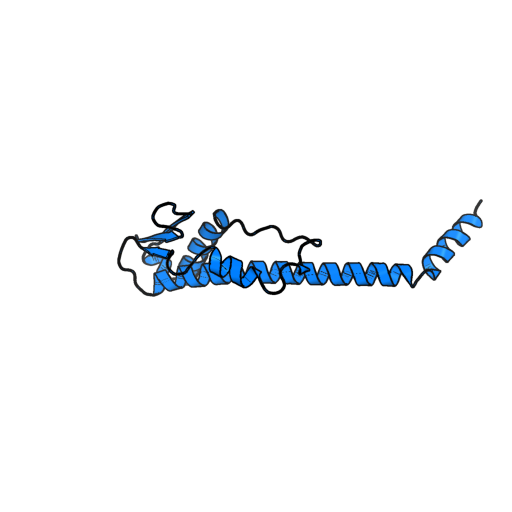 . ASP A 1 95 ? 8.048 0.796 -2.765 1.00 83.12 95 ASP A O 1
ATOM 792 N N . PHE A 1 96 ? 5.913 1.431 -2.454 1.00 78.25 96 PHE A N 1
ATOM 793 C CA . PHE A 1 96 ? 5.604 1.550 -3.873 1.00 78.25 96 PHE A CA 1
ATOM 794 C C . PHE A 1 96 ? 6.454 2.627 -4.557 1.00 78.25 96 PHE A C 1
ATOM 796 O O . PHE A 1 96 ? 7.126 2.350 -5.554 1.00 78.25 96 PHE A O 1
ATOM 803 N N . VAL A 1 97 ? 6.519 3.832 -3.979 1.00 77.75 97 VAL A N 1
ATOM 804 C CA . VAL A 1 97 ? 7.331 4.943 -4.505 1.00 77.75 97 VAL A CA 1
ATOM 805 C C . VAL A 1 97 ? 8.816 4.569 -4.554 1.00 77.75 97 VAL A C 1
ATOM 807 O O . VAL A 1 97 ? 9.508 4.861 -5.532 1.00 77.75 97 VAL A O 1
ATOM 810 N N . LYS A 1 98 ? 9.330 3.879 -3.528 1.00 83.56 98 LYS A N 1
ATOM 811 C CA . LYS A 1 98 ? 10.716 3.385 -3.499 1.00 83.56 98 LYS A CA 1
ATOM 812 C C . LYS A 1 98 ? 10.976 2.395 -4.638 1.00 83.56 98 LYS A C 1
ATOM 814 O O . LYS A 1 98 ? 12.010 2.505 -5.300 1.00 83.56 98 LYS A O 1
ATOM 819 N N . LYS A 1 99 ? 10.057 1.459 -4.904 1.00 82.94 99 LYS A N 1
ATOM 820 C CA . LYS A 1 99 ? 10.158 0.524 -6.041 1.00 82.94 99 LYS A CA 1
ATOM 821 C C . LYS A 1 99 ? 10.136 1.265 -7.381 1.00 82.94 99 LYS A C 1
ATOM 823 O O . LYS A 1 99 ? 11.002 1.015 -8.217 1.00 82.94 99 LYS A O 1
ATOM 828 N N . GLN A 1 100 ? 9.235 2.231 -7.553 1.00 78.06 100 GLN A N 1
ATOM 829 C CA . GLN A 1 100 ? 9.152 3.051 -8.764 1.00 78.06 100 GLN A CA 1
ATOM 830 C C . GLN A 1 100 ? 10.460 3.803 -9.043 1.00 78.06 100 GLN A C 1
ATOM 832 O O . GLN A 1 100 ? 10.986 3.749 -10.154 1.00 78.06 100 GLN A O 1
ATOM 837 N N . ARG A 1 101 ? 11.039 4.449 -8.023 1.00 83.00 101 ARG A N 1
ATOM 838 C CA . ARG A 1 101 ? 12.323 5.162 -8.145 1.00 83.00 101 ARG A CA 1
ATOM 839 C C . ARG A 1 101 ? 13.463 4.237 -8.569 1.00 83.00 101 ARG A C 1
ATOM 841 O O . ARG A 1 101 ? 14.260 4.614 -9.425 1.00 83.00 101 ARG A O 1
ATOM 848 N N . LYS A 1 102 ? 13.531 3.021 -8.011 1.00 87.06 102 LYS A N 1
ATOM 849 C CA . LYS A 1 102 ? 14.527 2.012 -8.416 1.00 87.06 102 LYS A CA 1
ATOM 850 C C . LYS A 1 102 ? 14.373 1.621 -9.887 1.00 87.06 102 LYS A C 1
ATOM 852 O O . LYS A 1 102 ? 15.377 1.531 -10.586 1.00 87.06 102 LYS A O 1
ATOM 857 N N . MET A 1 103 ? 13.139 1.440 -10.359 1.00 86.19 103 MET A N 1
ATOM 858 C CA . MET A 1 103 ? 12.868 1.095 -11.758 1.00 86.19 103 MET A CA 1
ATOM 859 C C . MET A 1 103 ? 13.247 2.224 -12.719 1.00 86.19 103 MET A C 1
ATOM 861 O O . MET A 1 103 ? 13.935 1.964 -13.701 1.00 86.19 103 MET A O 1
ATOM 865 N N . LYS A 1 104 ? 12.922 3.481 -12.393 1.00 83.88 104 LYS A N 1
ATOM 866 C CA . LYS A 1 104 ? 13.365 4.647 -13.179 1.00 83.88 104 LYS A CA 1
ATOM 867 C C . LYS A 1 104 ? 14.885 4.762 -13.260 1.00 83.88 104 LYS A C 1
ATOM 869 O O . LYS A 1 104 ? 15.437 5.059 -14.315 1.00 83.88 104 LYS A O 1
ATOM 874 N N . HIS A 1 105 ? 15.574 4.514 -12.147 1.00 86.69 105 HIS A N 1
ATOM 875 C CA . HIS A 1 105 ? 17.033 4.514 -12.127 1.00 86.69 105 HIS A CA 1
ATOM 876 C C . HIS A 1 105 ? 17.616 3.393 -13.006 1.00 86.69 105 HIS A C 1
ATOM 878 O O . HIS A 1 105 ? 18.612 3.602 -13.699 1.00 86.69 105 HIS A O 1
ATOM 884 N N . LEU A 1 106 ? 16.996 2.208 -13.001 1.00 88.38 106 LEU A N 1
ATOM 885 C CA . LEU A 1 106 ? 17.395 1.098 -13.866 1.00 88.38 106 LEU A CA 1
ATOM 886 C C . LEU A 1 106 ? 17.175 1.422 -15.351 1.00 88.38 106 LEU A C 1
ATOM 888 O O . LEU A 1 106 ? 18.073 1.173 -16.153 1.00 88.38 106 LEU A O 1
ATOM 892 N N . ASP A 1 107 ? 16.037 2.016 -15.709 1.00 87.44 107 ASP A N 1
ATOM 893 C CA . ASP A 1 107 ? 15.761 2.466 -17.078 1.00 87.44 107 ASP A CA 1
ATOM 894 C C . ASP A 1 107 ? 16.799 3.492 -17.564 1.00 87.44 107 ASP A C 1
ATOM 896 O O . ASP A 1 107 ? 17.406 3.335 -18.630 1.00 87.44 107 ASP A O 1
ATOM 900 N N . TRP A 1 108 ? 17.100 4.489 -16.725 1.00 87.44 108 TRP A N 1
ATOM 901 C CA . TRP A 1 108 ? 18.142 5.474 -17.007 1.00 87.44 108 TRP A CA 1
ATOM 902 C C . TRP A 1 108 ? 19.505 4.810 -17.250 1.00 87.44 108 TRP A C 1
ATOM 904 O O . TRP A 1 108 ? 20.179 5.109 -18.241 1.00 87.44 108 TRP A O 1
ATOM 914 N N . TYR A 1 109 ? 19.897 3.859 -16.393 1.00 86.31 109 TYR A N 1
ATOM 915 C CA . TYR A 1 109 ? 21.145 3.109 -16.547 1.00 86.31 109 TYR A CA 1
ATOM 916 C C . TYR A 1 109 ? 21.185 2.315 -17.861 1.00 86.31 109 TYR A C 1
ATOM 918 O O . TYR A 1 109 ? 22.182 2.365 -18.586 1.00 86.31 109 TYR A O 1
ATOM 926 N N . MET A 1 110 ? 20.103 1.611 -18.203 1.00 86.94 110 MET A N 1
ATOM 927 C CA . MET A 1 110 ? 20.003 0.826 -19.438 1.00 86.94 110 MET A CA 1
ATOM 928 C C . MET A 1 110 ? 20.092 1.717 -20.684 1.00 86.94 110 MET A C 1
ATOM 930 O O . MET A 1 110 ? 20.803 1.386 -21.638 1.00 86.94 110 MET A O 1
ATOM 934 N N . THR A 1 111 ? 19.446 2.883 -20.653 1.00 85.12 111 THR A N 1
ATOM 935 C CA . THR A 1 111 ? 19.504 3.888 -21.723 1.00 85.12 111 THR A CA 1
ATOM 936 C C . THR A 1 111 ? 20.914 4.453 -21.901 1.00 85.12 111 THR A C 1
ATOM 938 O O . THR A 1 111 ? 21.421 4.538 -23.029 1.00 85.12 111 THR A O 1
ATOM 941 N N . MET A 1 112 ? 21.593 4.780 -20.797 1.00 82.06 112 MET A N 1
ATOM 942 C CA . MET A 1 112 ? 22.982 5.246 -20.816 1.00 82.06 112 MET A CA 1
ATOM 943 C C . MET A 1 112 ? 23.931 4.174 -21.349 1.00 82.06 112 MET A C 1
ATOM 945 O O . MET A 1 112 ? 24.746 4.467 -22.226 1.00 82.06 112 MET A O 1
ATOM 949 N N . LYS A 1 113 ? 23.789 2.922 -20.899 1.00 80.06 113 LYS A N 1
ATOM 950 C CA . LYS A 1 113 ? 24.590 1.789 -21.376 1.00 80.06 113 LYS A CA 1
ATOM 951 C C . LYS A 1 113 ? 24.416 1.569 -22.878 1.00 80.06 113 LYS A C 1
ATOM 953 O O . LYS A 1 113 ? 25.404 1.574 -23.601 1.00 80.06 113 LYS A O 1
ATOM 958 N N . LYS A 1 114 ? 23.176 1.506 -23.374 1.00 79.81 114 LYS A N 1
ATOM 959 C CA . LYS A 1 114 ? 22.882 1.369 -24.813 1.00 79.81 114 LYS A CA 1
ATOM 960 C C . LYS A 1 114 ? 23.497 2.501 -25.642 1.00 79.81 114 LYS A C 1
ATOM 962 O O . LYS A 1 114 ? 23.975 2.273 -26.751 1.00 79.81 114 LYS A O 1
ATOM 967 N N . THR A 1 115 ? 23.481 3.726 -25.122 1.00 76.19 115 THR A N 1
ATOM 968 C CA . THR A 1 115 ? 24.068 4.895 -25.795 1.00 76.19 115 THR A CA 1
ATOM 969 C C . THR A 1 115 ? 25.597 4.858 -25.771 1.00 76.19 115 THR A C 1
ATOM 971 O O . THR A 1 115 ? 26.230 5.182 -26.776 1.00 76.19 115 THR A O 1
ATOM 974 N N . SER A 1 116 ? 26.190 4.429 -24.655 1.00 73.44 116 SER A N 1
ATOM 975 C CA . SER A 1 116 ? 27.631 4.207 -24.510 1.00 73.44 116 SER A CA 1
ATOM 976 C C . SER A 1 116 ? 28.125 3.119 -25.464 1.00 73.44 116 SER A C 1
ATOM 978 O O . SER A 1 116 ? 29.034 3.375 -26.249 1.00 73.44 116 SER A O 1
ATOM 980 N N . ASP A 1 117 ? 27.461 1.960 -25.490 1.00 69.56 117 ASP A N 1
ATOM 981 C CA . ASP A 1 117 ? 27.789 0.831 -26.369 1.00 69.56 117 ASP A CA 1
ATOM 982 C C . ASP A 1 117 ? 27.734 1.243 -27.850 1.00 69.56 117 ASP A C 1
ATOM 984 O O . ASP A 1 117 ? 28.623 0.902 -28.629 1.00 69.56 117 ASP A O 1
ATOM 988 N N . LYS A 1 118 ? 26.746 2.063 -28.237 1.00 65.19 118 LYS A N 1
ATOM 989 C CA . LYS A 1 118 ? 26.656 2.640 -29.591 1.00 65.19 118 LYS A CA 1
ATOM 990 C C . LYS A 1 118 ? 27.780 3.629 -29.911 1.00 65.19 118 LYS A C 1
ATOM 992 O O . LYS A 1 118 ? 28.236 3.679 -31.049 1.00 65.19 118 LYS A O 1
ATOM 997 N N . ARG A 1 119 ? 28.209 4.446 -28.942 1.00 62.16 119 ARG A N 1
ATOM 998 C CA . ARG A 1 119 ? 29.287 5.439 -29.125 1.00 62.16 119 ARG A CA 1
ATOM 999 C C . ARG A 1 119 ? 30.681 4.803 -29.087 1.00 62.16 119 ARG A C 1
ATOM 1001 O O . ARG A 1 119 ? 31.595 5.325 -29.716 1.00 62.16 119 ARG A O 1
ATOM 1008 N N . ASN A 1 120 ? 30.837 3.657 -28.427 1.00 58.34 120 ASN A N 1
ATOM 1009 C CA . ASN A 1 120 ? 32.077 2.880 -28.353 1.00 58.34 120 ASN A CA 1
ATOM 1010 C C . ASN A 1 120 ? 32.142 1.755 -29.406 1.00 58.34 120 ASN A C 1
ATOM 1012 O O . ASN A 1 120 ? 32.485 0.611 -29.108 1.00 58.34 120 ASN A O 1
ATOM 1016 N N . ALA A 1 121 ? 31.926 2.096 -30.682 1.00 55.84 121 ALA A N 1
ATOM 1017 C CA . ALA A 1 121 ? 32.112 1.169 -31.807 1.00 55.84 121 ALA A CA 1
ATOM 1018 C C . ALA A 1 121 ? 33.538 0.567 -31.892 1.00 55.84 121 ALA A C 1
ATOM 1020 O O . ALA A 1 121 ? 33.728 -0.493 -32.489 1.00 55.84 121 ALA A O 1
ATOM 1021 N N . LYS A 1 122 ? 34.538 1.198 -31.252 1.00 53.47 122 LYS A N 1
ATOM 1022 C CA . LYS A 1 122 ? 35.926 0.704 -31.176 1.00 53.47 122 LYS A CA 1
ATOM 1023 C C . LYS A 1 122 ? 36.053 -0.700 -30.565 1.00 53.47 122 LYS A C 1
ATOM 1025 O O . LYS A 1 122 ? 36.947 -1.432 -30.971 1.00 53.47 122 LYS A O 1
ATOM 1030 N N . TYR A 1 123 ? 35.165 -1.102 -29.650 1.00 52.16 123 TYR A N 1
ATOM 1031 C CA . TYR A 1 123 ? 35.209 -2.448 -29.056 1.00 52.16 123 TYR A CA 1
ATOM 1032 C C . TYR A 1 123 ? 34.552 -3.524 -29.938 1.00 52.16 123 TYR A C 1
ATOM 1034 O O . TYR A 1 123 ? 35.020 -4.660 -29.957 1.00 52.16 123 TYR A O 1
ATOM 1042 N N . TYR A 1 124 ? 33.535 -3.169 -30.731 1.00 50.69 124 TYR A N 1
ATOM 1043 C CA . TYR A 1 124 ? 32.924 -4.084 -31.706 1.00 50.69 124 TYR A CA 1
ATOM 1044 C C . TYR A 1 124 ? 33.821 -4.310 -32.934 1.00 50.69 124 TYR A C 1
ATOM 1046 O O . TYR A 1 124 ? 33.939 -5.438 -33.409 1.00 50.69 124 TYR A O 1
ATOM 1054 N N . ALA A 1 125 ? 34.508 -3.266 -33.410 1.00 51.06 125 ALA A N 1
ATOM 1055 C CA . ALA A 1 125 ? 35.449 -3.376 -34.526 1.00 51.06 125 ALA A CA 1
ATOM 1056 C C . ALA A 1 125 ? 36.695 -4.211 -34.168 1.00 51.06 125 ALA A C 1
ATOM 1058 O O . ALA A 1 125 ? 37.117 -5.048 -34.961 1.00 51.06 125 ALA A O 1
ATOM 1059 N N . ALA A 1 126 ? 37.232 -4.064 -32.949 1.00 52.44 126 ALA A N 1
ATOM 1060 C CA . ALA A 1 126 ? 38.386 -4.846 -32.495 1.00 52.44 126 ALA A CA 1
ATOM 1061 C C . ALA A 1 126 ? 38.081 -6.354 -32.352 1.00 52.44 126 ALA A C 1
ATOM 1063 O O . ALA A 1 126 ? 38.955 -7.182 -32.604 1.00 52.44 126 ALA A O 1
ATOM 1064 N N . CYS A 1 127 ? 36.843 -6.728 -32.002 1.00 46.81 127 CYS A N 1
ATOM 1065 C CA . CYS A 1 127 ? 36.421 -8.135 -31.981 1.00 46.81 127 CYS A CA 1
ATOM 1066 C C . CYS A 1 127 ? 36.241 -8.729 -33.390 1.00 46.81 127 CYS A C 1
ATOM 1068 O O . CYS A 1 127 ? 36.593 -9.886 -33.607 1.00 46.81 127 CYS A O 1
ATOM 1070 N N . LEU A 1 128 ? 35.738 -7.954 -34.358 1.00 49.62 128 LEU A N 1
ATOM 1071 C CA . LEU A 1 128 ? 35.568 -8.420 -35.742 1.00 49.62 128 LEU A CA 1
ATOM 1072 C C . LEU A 1 128 ? 36.906 -8.544 -36.491 1.00 49.62 128 LEU A C 1
ATOM 1074 O O . LEU A 1 128 ? 37.109 -9.515 -37.219 1.00 49.62 128 LEU A O 1
ATOM 1078 N N . GLU A 1 129 ? 37.857 -7.633 -36.266 1.00 51.81 129 GLU A N 1
ATOM 1079 C CA . GLU A 1 129 ? 39.202 -7.754 -36.848 1.00 51.81 129 GLU A CA 1
ATOM 1080 C C . GLU A 1 129 ? 40.014 -8.904 -36.228 1.00 51.81 129 GLU A C 1
ATOM 1082 O O . GLU A 1 129 ? 40.755 -9.580 -36.946 1.00 51.81 129 GLU A O 1
ATOM 1087 N N . GLY A 1 130 ? 39.837 -9.178 -34.928 1.00 50.22 130 GLY A N 1
ATOM 1088 C CA . GLY A 1 130 ? 40.482 -10.299 -34.235 1.00 50.22 130 GLY A CA 1
ATOM 1089 C C . GLY A 1 130 ? 40.000 -11.682 -34.691 1.00 50.22 130 GLY A C 1
ATOM 1090 O 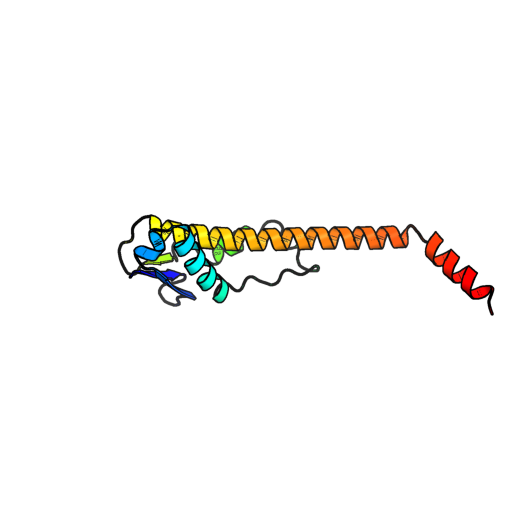O . GLY A 1 130 ? 40.800 -12.612 -34.750 1.00 50.22 130 GLY A O 1
ATOM 1091 N N . LEU A 1 131 ? 38.726 -11.816 -35.079 1.00 49.06 131 LEU A N 1
ATOM 1092 C CA . LEU A 1 131 ? 38.161 -13.063 -35.619 1.00 49.06 131 LEU A CA 1
ATOM 1093 C C . LEU A 1 131 ? 38.563 -13.326 -37.082 1.00 49.06 131 LEU A C 1
ATOM 1095 O O . LEU A 1 131 ? 38.704 -14.484 -37.464 1.00 49.06 131 LEU A O 1
ATOM 1099 N N . SER A 1 132 ? 38.815 -12.287 -37.889 1.00 48.00 132 SER A N 1
ATOM 1100 C CA . SER A 1 132 ? 39.260 -12.466 -39.287 1.00 48.00 132 SER A CA 1
ATOM 1101 C C . SER A 1 132 ? 40.740 -12.849 -39.437 1.00 48.00 132 SER A C 1
ATOM 1103 O O . SER A 1 132 ? 41.149 -13.291 -40.503 1.00 48.00 132 SER A O 1
ATOM 1105 N N . ARG A 1 133 ? 41.555 -12.698 -38.382 1.00 49.78 133 ARG A N 1
ATOM 1106 C CA . ARG A 1 133 ? 42.985 -13.069 -38.391 1.00 49.78 133 ARG A CA 1
ATOM 1107 C C . ARG A 1 133 ? 43.256 -14.524 -37.985 1.00 49.78 133 ARG A C 1
ATOM 1109 O O . ARG A 1 133 ? 44.414 -14.936 -37.951 1.00 49.78 133 ARG A O 1
ATOM 1116 N N . HIS A 1 134 ? 42.212 -15.292 -37.679 1.00 48.56 134 HIS A N 1
ATOM 1117 C CA . HIS A 1 134 ? 42.294 -16.713 -37.321 1.00 48.56 134 HIS A CA 1
ATOM 1118 C C . HIS A 1 134 ? 41.411 -17.626 -38.194 1.00 48.56 134 HIS A C 1
ATOM 1120 O O . HIS A 1 134 ? 41.111 -18.746 -37.785 1.00 48.56 134 HIS A O 1
ATOM 1126 N N . CYS A 1 135 ? 41.039 -17.180 -39.398 1.00 38.75 135 CYS A N 1
ATOM 1127 C CA . CYS A 1 135 ? 40.562 -18.049 -40.480 1.00 38.75 135 CYS A CA 1
ATOM 1128 C C . CYS A 1 135 ? 41.592 -18.076 -41.610 1.00 38.75 135 CYS A C 1
ATOM 1130 O O . CYS A 1 135 ? 42.079 -16.979 -41.968 1.00 38.75 135 CYS A O 1
#

Radius of gyration: 24.14 Å; Cα contacts (8 Å, |Δi|>4): 113; chains: 1; bounding box: 65×31×63 Å

Mean predicted aligned error: 11.9 Å

Sequence (135 aa):
MVKVTVGKAEDPWCEIELTEEDVEDWKKGVDITEEKLKEVIQLPPITLDNCHEREDGDLQWLSLTVRWDEITFEEEVNGKYWHAVIMALHRIREDFVKKQRKMKHLDWYMTMKKTSDKRNAKYYAACLEGLSRHC

Secondary structure (DSSP, 8-state):
-EEEEEEETTEEEEEEEE-HHHHHSHHHHHHHHHHHHHHH--PPP--TTTSSTTSSSHHHHHHHHS-GGGEEESS---HHHHHHHHHHHHHHHHHHHHHHHHHHHHHHHHHHHHHHHHH-HHHHHHHHHHHHTT-

Solvent-accessible surface area (backbone atoms only — not comparable to full-atom values): 7732 Å² total; per-residue (Å²): 118,44,46,35,38,38,37,48,94,93,60,63,67,42,78,45,83,43,43,71,74,35,39,67,43,56,66,56,24,17,52,56,44,31,55,58,46,57,76,57,57,78,71,80,87,82,43,72,91,57,39,70,85,52,78,72,65,51,71,49,45,62,57,62,71,57,40,80,88,25,58,47,60,80,58,95,74,61,72,47,60,53,48,15,51,54,50,18,54,50,49,56,51,50,55,51,52,53,52,40,52,53,38,44,53,50,46,52,50,52,53,49,48,56,51,47,58,65,72,45,49,69,63,60,51,54,54,55,57,59,57,62,75,76,110